Protein AF-A0AAW1QW16-F1 (afdb_monomer_lite)

Foldseek 3Di:
DDDDDDDDDDDDDDDDDDDDDPPDVPPPVVVVPDDPPDDDDDPPDDAKDADLCLPPDDDQQDADAFVRHINHDCVVVCRVVLRVVLVVLLVVLLVVLCVVVVHHDDPVSSGNSRNVSSVVSRVSRVVVNVVCNVVVVVVVVVVVVVVVVVVD

pLDDT: mean 72.6, std 22.56, range [22.23, 97.19]

Secondary structure (DSSP, 8-state):
------------------------TTTHHHHHTPPPSSPPPP------EE--GGGS---TT----GGGTEEPPGGG--HHHHHHHHHHHHHHHHHHHHHTTTS---TTTTTTHHHHHHHHHHHHHHHHHHHHHHHHHHHHHHHHHHHHHHT-

InterPro domains:
  IPR036188 FAD/NAD(P)-binding domain superfamily [SSF51905] (57-131)

Radius of gyration: 22.71 Å; chains: 1; bounding box: 50×50×66 Å

Structure (mmCIF, N/CA/C/O backbone):
data_AF-A0AAW1QW16-F1
#
_entry.id   AF-A0AAW1QW16-F1
#
loop_
_atom_site.group_PDB
_atom_site.id
_atom_site.type_symbol
_atom_site.label_atom_id
_atom_site.label_alt_id
_atom_site.label_comp_id
_atom_site.label_asym_id
_atom_site.label_entity_id
_atom_site.label_seq_id
_atom_site.pdbx_PDB_ins_code
_atom_site.Cartn_x
_atom_site.Cartn_y
_atom_site.Cartn_z
_atom_site.occupancy
_atom_site.B_iso_or_equiv
_atom_site.auth_seq_id
_atom_site.auth_comp_id
_atom_site.auth_asym_id
_atom_site.auth_atom_id
_atom_site.pdbx_PDB_model_num
ATOM 1 N N . MET A 1 1 ? -2.302 -28.872 -2.409 1.00 30.64 1 MET A N 1
ATOM 2 C CA . MET A 1 1 ? -1.511 -30.125 -2.399 1.00 30.64 1 MET A CA 1
ATOM 3 C C . MET A 1 1 ? -0.252 -29.883 -3.214 1.00 30.64 1 MET A C 1
ATOM 5 O O . MET A 1 1 ? -0.359 -29.338 -4.302 1.00 30.64 1 MET A O 1
ATOM 9 N N . GLY A 1 2 ? 0.916 -30.134 -2.616 1.00 27.48 2 GLY A N 1
ATOM 10 C CA . GLY A 1 2 ? 2.212 -29.600 -3.045 1.00 27.48 2 GLY A CA 1
ATOM 11 C C . GLY A 1 2 ? 2.742 -30.141 -4.373 1.00 27.48 2 GLY A C 1
ATOM 12 O O . GLY A 1 2 ? 2.518 -31.294 -4.732 1.00 27.48 2 GLY A O 1
ATOM 13 N N . ILE A 1 3 ? 3.484 -29.292 -5.082 1.00 26.16 3 ILE A N 1
ATOM 14 C CA . ILE A 1 3 ? 4.233 -29.673 -6.279 1.00 26.16 3 ILE A CA 1
ATOM 15 C C . ILE A 1 3 ? 5.575 -30.239 -5.806 1.00 26.16 3 ILE A C 1
ATOM 17 O O . ILE A 1 3 ? 6.445 -29.514 -5.330 1.00 26.16 3 ILE A O 1
ATOM 21 N N . SER A 1 4 ? 5.704 -31.560 -5.891 1.00 22.23 4 SER A N 1
ATOM 22 C CA . SER A 1 4 ? 6.911 -32.309 -5.551 1.00 22.23 4 SER A CA 1
ATOM 23 C C . SER A 1 4 ? 7.894 -32.261 -6.723 1.00 22.23 4 SER A C 1
ATOM 25 O O . SER A 1 4 ? 7.595 -32.773 -7.801 1.00 22.23 4 SER A O 1
ATOM 27 N N . ILE A 1 5 ? 9.068 -31.654 -6.534 1.00 30.56 5 ILE A N 1
ATOM 28 C CA . ILE A 1 5 ? 10.100 -31.554 -7.576 1.00 30.56 5 ILE A CA 1
ATOM 29 C C . ILE A 1 5 ? 11.110 -32.693 -7.373 1.00 30.56 5 ILE A C 1
ATOM 31 O O . ILE A 1 5 ? 11.990 -32.634 -6.519 1.00 30.56 5 ILE A O 1
ATOM 35 N N . MET A 1 6 ? 10.954 -33.760 -8.159 1.00 26.22 6 MET A N 1
ATOM 36 C CA . MET A 1 6 ? 11.872 -34.902 -8.236 1.00 26.22 6 MET A CA 1
ATOM 37 C C . MET A 1 6 ? 13.129 -34.520 -9.039 1.00 26.22 6 MET A C 1
ATOM 39 O O . MET A 1 6 ? 13.084 -34.394 -10.263 1.00 26.22 6 MET A O 1
ATOM 43 N N .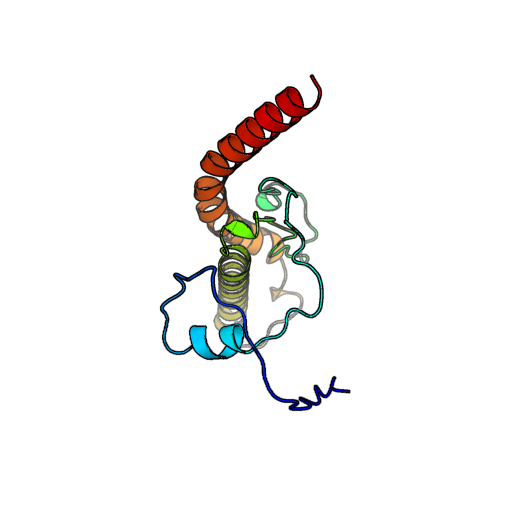 ALA A 1 7 ? 14.268 -34.359 -8.362 1.00 30.72 7 ALA A N 1
ATOM 44 C CA . ALA A 1 7 ? 15.565 -34.131 -8.998 1.00 30.72 7 ALA A CA 1
ATOM 45 C C . ALA A 1 7 ? 16.210 -35.468 -9.409 1.00 30.72 7 ALA A C 1
ATOM 47 O O . ALA A 1 7 ? 16.778 -36.189 -8.588 1.00 30.72 7 ALA A O 1
ATOM 48 N N . ARG A 1 8 ? 16.141 -35.810 -10.700 1.00 28.59 8 ARG A N 1
ATOM 49 C CA . ARG A 1 8 ? 16.810 -36.991 -11.269 1.00 28.59 8 ARG A CA 1
ATOM 50 C C . ARG A 1 8 ? 18.225 -36.613 -11.726 1.00 28.59 8 ARG A C 1
ATOM 52 O O . ARG A 1 8 ? 18.389 -35.869 -12.690 1.00 28.59 8 ARG A O 1
ATOM 59 N N . ARG A 1 9 ? 19.257 -37.129 -11.047 1.00 30.42 9 ARG A N 1
ATOM 60 C CA . ARG A 1 9 ? 20.670 -37.015 -11.463 1.00 30.42 9 ARG A CA 1
ATOM 61 C C . ARG A 1 9 ? 20.908 -37.849 -12.726 1.00 30.42 9 ARG A C 1
ATOM 63 O O . ARG A 1 9 ? 20.692 -39.058 -12.703 1.00 30.42 9 ARG A O 1
ATOM 70 N N . LYS A 1 10 ? 21.442 -37.245 -13.791 1.00 30.08 10 LYS A N 1
ATOM 71 C CA . LYS A 1 10 ? 22.243 -37.985 -14.776 1.00 30.08 10 LYS A CA 1
ATOM 72 C C . LYS A 1 10 ? 23.427 -37.138 -15.245 1.00 30.08 10 LYS A C 1
ATOM 74 O O . LYS A 1 10 ? 23.315 -35.933 -15.433 1.00 30.08 10 LYS A O 1
ATOM 79 N N . SER A 1 11 ? 24.559 -37.818 -15.306 1.00 30.30 11 SER A N 1
ATOM 80 C CA . SER A 1 11 ? 25.951 -37.383 -15.368 1.00 30.30 11 SER A CA 1
ATOM 81 C C . SER A 1 11 ? 26.427 -36.856 -16.730 1.00 30.30 11 SER A C 1
ATOM 83 O O . SER A 1 11 ? 26.043 -37.409 -17.753 1.00 30.30 11 SER A O 1
ATOM 85 N N . ALA A 1 12 ? 27.338 -35.872 -16.651 1.00 32.75 12 ALA A N 1
ATOM 86 C CA . ALA A 1 12 ? 28.487 -35.544 -17.518 1.00 32.75 12 ALA A CA 1
ATOM 87 C C . ALA A 1 12 ? 28.289 -35.353 -19.041 1.00 32.75 12 ALA A C 1
ATOM 89 O O . ALA A 1 12 ? 27.990 -36.306 -19.744 1.00 32.75 12 ALA A O 1
ATOM 90 N N . SER A 1 13 ? 28.613 -34.155 -19.563 1.00 29.17 13 SER A N 1
ATOM 91 C CA . SER A 1 13 ? 29.931 -33.849 -20.173 1.00 29.17 13 SER A CA 1
ATOM 92 C C . SER A 1 13 ? 29.953 -32.490 -20.911 1.00 29.17 13 SER A C 1
ATOM 94 O O . SER A 1 13 ? 29.098 -32.248 -21.754 1.00 29.17 13 SER A O 1
ATOM 96 N N . LEU A 1 14 ? 31.001 -31.699 -20.627 1.00 31.67 14 LEU A N 1
ATOM 97 C CA . LEU A 1 14 ? 31.737 -30.760 -21.501 1.00 31.67 14 LEU A CA 1
ATOM 98 C C . LEU A 1 14 ? 31.045 -29.508 -22.105 1.00 31.67 14 LEU A C 1
ATOM 100 O O . LEU A 1 14 ? 30.201 -29.615 -22.986 1.00 31.67 14 LEU A O 1
ATOM 104 N N . GLY A 1 15 ? 31.535 -28.317 -21.711 1.00 28.17 15 GLY A N 1
ATOM 105 C CA . GLY A 1 15 ? 31.356 -27.048 -22.443 1.00 28.17 15 GLY A CA 1
ATOM 106 C C . GLY A 1 15 ? 31.232 -25.782 -21.573 1.00 28.17 15 GLY A C 1
ATOM 107 O O . GLY A 1 15 ? 30.130 -25.280 -21.390 1.00 28.17 15 GLY A O 1
ATOM 108 N N . MET A 1 16 ? 32.354 -25.280 -21.043 1.00 33.03 16 MET A N 1
ATOM 109 C CA . MET A 1 16 ? 32.571 -23.892 -20.563 1.00 33.03 16 MET A CA 1
ATOM 110 C C . MET A 1 16 ? 32.514 -22.918 -21.775 1.00 33.03 16 MET A C 1
ATOM 112 O O . MET A 1 16 ? 32.865 -23.347 -22.868 1.00 33.03 16 MET A O 1
ATOM 116 N N . ASP A 1 17 ? 32.084 -21.649 -21.755 1.00 30.41 17 ASP A N 1
ATOM 117 C CA . ASP A 1 17 ? 32.059 -20.612 -20.717 1.00 30.41 17 ASP A CA 1
ATOM 118 C C . ASP A 1 17 ? 31.067 -19.474 -21.055 1.00 30.41 17 ASP A C 1
ATOM 120 O O . ASP A 1 17 ? 30.983 -19.025 -22.197 1.00 30.41 17 ASP A O 1
ATOM 124 N N . LEU A 1 18 ? 30.415 -18.919 -20.027 1.00 34.59 18 LEU A N 1
ATOM 125 C CA . LEU A 1 18 ? 30.085 -17.486 -19.930 1.00 34.59 18 LEU A CA 1
ATOM 126 C C . LEU A 1 18 ? 30.030 -17.129 -18.436 1.00 34.59 18 LEU A C 1
ATOM 128 O O . LEU A 1 18 ? 29.027 -17.291 -17.740 1.00 34.59 18 LEU A O 1
ATOM 132 N N . HIS A 1 19 ? 31.204 -16.769 -17.924 1.00 33.75 19 HIS A N 1
ATOM 133 C CA . HIS A 1 19 ? 31.530 -16.665 -16.510 1.00 33.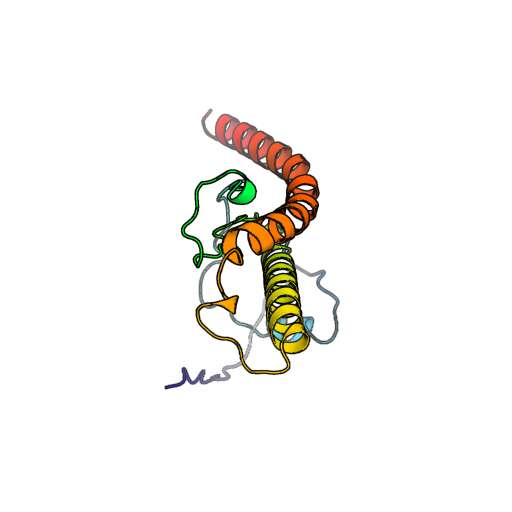75 19 HIS A CA 1
ATOM 134 C C . HIS A 1 19 ? 31.164 -15.282 -15.924 1.00 33.75 19 HIS A C 1
ATOM 136 O O . HIS A 1 19 ? 31.867 -14.304 -16.123 1.00 33.75 19 HIS A O 1
ATOM 142 N N . GLN A 1 20 ? 30.075 -15.274 -15.147 1.00 38.19 20 GLN A N 1
ATOM 143 C CA . GLN A 1 20 ? 29.969 -14.775 -13.761 1.00 38.19 20 GLN A CA 1
ATOM 144 C C . GLN A 1 20 ? 30.171 -13.286 -13.406 1.00 38.19 20 GLN A C 1
ATOM 146 O O . GLN A 1 20 ? 31.271 -12.757 -13.482 1.00 38.19 20 GLN A O 1
ATOM 151 N N . SER A 1 21 ? 29.169 -12.731 -12.705 1.00 32.41 21 SER A N 1
ATOM 152 C CA . SER A 1 21 ? 29.370 -12.207 -11.339 1.00 32.41 21 SER A CA 1
ATOM 153 C C . SER A 1 21 ? 28.034 -12.105 -10.576 1.00 32.41 21 SER A C 1
ATOM 155 O O . SER A 1 21 ? 27.299 -11.134 -10.706 1.00 32.41 21 SER A O 1
ATOM 157 N N . VAL A 1 22 ? 27.697 -13.130 -9.784 1.00 40.88 22 VAL A N 1
ATOM 158 C CA . VAL A 1 22 ? 26.712 -13.043 -8.682 1.00 40.88 22 VAL A CA 1
ATOM 159 C C . VAL A 1 22 ? 27.356 -13.746 -7.492 1.00 40.88 22 VAL A C 1
ATOM 161 O O . VAL A 1 22 ? 27.108 -14.917 -7.198 1.00 40.88 22 VAL A O 1
ATOM 164 N N . THR A 1 23 ? 28.309 -13.053 -6.880 1.00 41.03 23 THR A N 1
ATOM 165 C CA . THR A 1 23 ? 29.135 -13.579 -5.792 1.00 41.03 23 THR A CA 1
ATOM 166 C C . THR A 1 23 ? 28.477 -13.236 -4.459 1.00 41.03 23 THR A C 1
ATOM 168 O O . THR A 1 23 ? 28.828 -12.263 -3.806 1.00 41.03 23 THR A O 1
ATOM 171 N N . GLY A 1 24 ? 27.485 -14.040 -4.075 1.00 36.19 24 GLY A N 1
ATOM 172 C CA . GLY A 1 24 ? 26.904 -14.063 -2.732 1.00 36.19 24 GLY A CA 1
ATOM 173 C C . GLY A 1 24 ? 26.741 -15.513 -2.278 1.00 36.19 24 GLY A C 1
ATOM 174 O O . GLY A 1 24 ? 25.939 -16.260 -2.841 1.00 36.19 24 GLY A O 1
ATOM 175 N N . THR A 1 25 ? 27.536 -15.931 -1.294 1.00 45.34 25 THR A N 1
ATOM 176 C CA . THR A 1 25 ? 27.892 -17.335 -1.000 1.00 45.34 25 THR A CA 1
ATOM 177 C C . THR A 1 25 ? 26.726 -18.251 -0.588 1.00 45.34 25 THR A C 1
ATOM 179 O O . THR A 1 25 ? 26.867 -19.466 -0.666 1.00 45.34 25 THR A O 1
ATOM 182 N N . LEU A 1 26 ? 25.549 -17.721 -0.237 1.00 46.25 26 LEU A N 1
ATOM 183 C CA . LEU A 1 26 ? 24.351 -18.534 0.049 1.00 46.25 26 LEU A CA 1
ATOM 184 C C . LEU A 1 26 ? 23.341 -18.599 -1.114 1.00 46.25 26 LEU A C 1
ATOM 186 O O . LEU A 1 26 ? 22.597 -19.570 -1.214 1.00 46.25 26 LEU A O 1
ATOM 190 N N . GLY A 1 27 ? 23.342 -17.621 -2.028 1.00 45.19 27 GLY A N 1
ATOM 191 C CA . GLY A 1 27 ? 22.444 -17.587 -3.195 1.00 45.19 27 GLY A CA 1
ATOM 192 C C . GLY A 1 27 ? 23.064 -18.142 -4.485 1.00 45.19 27 GLY A C 1
ATOM 193 O O . GLY A 1 27 ? 22.360 -18.657 -5.349 1.00 45.19 27 GLY A O 1
ATOM 194 N N . GLY A 1 28 ? 24.393 -18.088 -4.621 1.00 42.44 28 GLY A N 1
ATOM 195 C CA . GLY A 1 28 ? 25.081 -18.509 -5.848 1.00 42.44 28 GLY A CA 1
ATOM 196 C C . GLY A 1 28 ? 25.083 -20.024 -6.094 1.00 42.44 28 GLY A C 1
ATOM 197 O O . GLY A 1 28 ? 25.137 -20.463 -7.241 1.00 42.44 28 GLY A O 1
ATOM 198 N N . LEU A 1 29 ? 25.003 -20.842 -5.040 1.00 45.22 29 LEU A N 1
ATOM 199 C CA . LEU A 1 29 ? 25.061 -22.308 -5.141 1.00 45.22 29 LEU A CA 1
ATOM 200 C C . LEU A 1 29 ? 23.743 -22.942 -5.602 1.00 45.22 29 LEU A C 1
ATOM 202 O O . LEU A 1 29 ? 23.762 -23.976 -6.271 1.00 45.22 29 LEU A O 1
ATOM 206 N N . THR A 1 30 ? 22.606 -22.326 -5.282 1.00 55.47 30 THR A N 1
ATOM 207 C CA . THR A 1 30 ? 21.281 -22.841 -5.652 1.00 55.47 30 THR A CA 1
ATOM 208 C C . THR A 1 30 ? 20.949 -22.546 -7.110 1.00 55.47 30 THR A C 1
ATOM 210 O O . THR A 1 30 ? 20.443 -23.426 -7.801 1.00 55.47 30 THR A O 1
ATOM 213 N N . VAL A 1 31 ? 21.315 -21.364 -7.618 1.00 63.75 31 VAL A N 1
ATOM 214 C CA . VAL A 1 31 ? 21.099 -21.007 -9.031 1.00 63.75 31 VAL A CA 1
ATOM 215 C C . VAL A 1 31 ? 22.102 -21.698 -9.960 1.00 63.75 31 VAL A C 1
ATOM 217 O O . VAL A 1 31 ? 21.716 -22.125 -11.043 1.00 63.75 31 VAL A O 1
ATOM 220 N N . ARG A 1 32 ? 23.366 -21.898 -9.549 1.00 63.22 32 ARG A N 1
ATOM 221 C CA . ARG A 1 32 ? 24.382 -22.563 -10.398 1.00 63.22 32 ARG A CA 1
ATOM 222 C C . ARG A 1 32 ? 23.998 -23.978 -10.833 1.00 63.22 32 ARG A C 1
ATOM 224 O O . ARG A 1 32 ? 24.366 -24.391 -11.926 1.00 63.22 32 ARG A O 1
ATOM 231 N N . ASN A 1 33 ? 23.264 -24.704 -9.992 1.00 71.25 33 ASN A N 1
ATOM 232 C CA . ASN A 1 33 ? 22.774 -26.049 -10.301 1.00 71.25 33 ASN A CA 1
ATOM 233 C C . ASN A 1 33 ? 21.304 -26.063 -10.750 1.00 71.25 33 ASN A C 1
ATOM 235 O O . ASN A 1 33 ? 20.759 -27.135 -11.023 1.00 71.25 33 ASN A O 1
ATOM 239 N N . ALA A 1 34 ? 20.649 -24.901 -10.823 1.00 77.62 34 ALA A N 1
ATOM 240 C CA . ALA A 1 34 ? 19.289 -24.805 -11.320 1.00 77.62 34 ALA A CA 1
ATOM 241 C C . ALA A 1 34 ? 19.305 -24.965 -12.841 1.00 77.62 34 ALA A C 1
ATOM 243 O O . ALA A 1 34 ? 19.919 -24.187 -13.571 1.00 77.62 34 ALA A O 1
ATOM 244 N N . ARG A 1 35 ? 18.613 -25.993 -13.336 1.00 68.50 35 ARG A N 1
ATOM 245 C CA . ARG A 1 35 ? 18.382 -26.135 -14.771 1.00 68.50 35 ARG A CA 1
ATOM 246 C C . ARG A 1 35 ? 17.216 -25.215 -15.146 1.00 68.50 35 ARG A C 1
ATOM 248 O O . ARG A 1 35 ? 16.140 -25.387 -14.568 1.00 68.50 35 ARG A O 1
ATOM 255 N N . PRO A 1 36 ? 17.390 -24.254 -16.070 1.00 74.12 36 PRO A N 1
ATOM 256 C CA . PRO A 1 36 ? 16.290 -23.400 -16.490 1.00 74.12 36 PRO A CA 1
ATOM 257 C C . PRO A 1 36 ? 15.178 -24.270 -17.086 1.00 74.12 36 PRO A C 1
ATOM 259 O O . PRO A 1 36 ? 15.428 -25.097 -17.964 1.00 74.12 36 PRO A O 1
ATOM 262 N N . LEU A 1 37 ? 13.956 -24.116 -16.570 1.00 82.31 37 LEU A N 1
ATOM 263 C CA . LEU A 1 37 ? 12.790 -24.893 -17.010 1.00 82.31 37 LEU A CA 1
ATOM 264 C C . LEU A 1 37 ? 12.328 -24.491 -18.417 1.00 82.31 37 LEU A C 1
ATOM 266 O O . LEU A 1 37 ? 11.686 -25.274 -19.113 1.00 82.31 37 LEU A O 1
ATOM 270 N N . CYS A 1 38 ? 12.672 -23.279 -18.845 1.00 74.81 38 CYS A N 1
ATOM 271 C CA . CYS A 1 38 ? 12.366 -22.737 -20.158 1.00 74.81 38 CYS A CA 1
ATOM 272 C C . CYS A 1 38 ? 13.463 -21.763 -20.608 1.00 74.81 38 CYS A C 1
ATOM 274 O O . CYS A 1 38 ? 14.355 -21.400 -19.837 1.00 74.81 38 CYS A O 1
ATOM 276 N N . LYS A 1 39 ? 13.403 -21.343 -21.877 1.00 73.31 39 LYS A N 1
ATOM 277 C CA . LYS A 1 39 ? 14.256 -20.261 -22.380 1.00 73.31 39 LYS A CA 1
ATOM 278 C C . LYS A 1 39 ? 14.007 -18.992 -21.550 1.00 73.31 39 LYS A C 1
ATOM 280 O O . LYS A 1 39 ? 12.839 -18.684 -21.306 1.00 73.31 39 LYS A O 1
ATOM 285 N N . PRO A 1 40 ? 15.059 -18.249 -21.158 1.00 70.94 40 PRO A N 1
ATOM 286 C CA . PRO A 1 40 ? 14.887 -16.957 -20.512 1.00 70.94 40 PRO A CA 1
ATOM 287 C C . PRO A 1 40 ? 14.019 -16.054 -21.389 1.00 70.94 40 PRO A C 1
ATOM 289 O O . PRO A 1 40 ? 14.325 -15.838 -22.562 1.00 70.94 40 PRO A O 1
ATOM 292 N N . LEU A 1 41 ? 12.923 -15.561 -20.823 1.00 71.25 41 LEU A N 1
ATOM 293 C CA . LEU A 1 41 ? 12.106 -14.525 -21.436 1.00 71.25 41 LEU A CA 1
ATOM 294 C C . LEU A 1 41 ? 12.644 -13.181 -20.966 1.00 71.25 41 LEU A C 1
ATOM 296 O O . LEU A 1 41 ? 12.721 -12.923 -19.765 1.00 71.25 41 LEU A O 1
ATOM 300 N N . LEU A 1 42 ? 13.036 -12.339 -21.919 1.00 62.97 42 LEU A N 1
ATOM 301 C CA . LEU A 1 42 ? 13.372 -10.957 -21.615 1.00 62.97 42 LEU A CA 1
ATOM 302 C C . LEU A 1 42 ? 12.083 -10.225 -21.257 1.00 62.97 42 LEU A C 1
ATOM 304 O O . LEU A 1 42 ? 11.126 -10.203 -22.034 1.00 62.97 42 LEU A O 1
ATOM 308 N N . TYR A 1 43 ? 12.066 -9.623 -20.075 1.00 61.44 43 TYR A N 1
ATOM 309 C CA . TYR A 1 43 ? 11.034 -8.668 -19.726 1.00 61.44 43 TYR A CA 1
ATOM 310 C C . TYR A 1 43 ? 11.336 -7.350 -20.455 1.00 61.44 43 TYR A C 1
ATOM 312 O O . TYR A 1 43 ? 12.276 -6.640 -20.114 1.00 61.44 43 TYR A O 1
ATOM 320 N N . CYS A 1 44 ? 10.547 -7.049 -21.486 1.00 58.19 44 CYS A N 1
ATOM 321 C CA . CYS A 1 44 ? 10.537 -5.762 -22.194 1.00 58.19 44 CYS A CA 1
ATOM 322 C C . CYS A 1 44 ? 9.177 -5.066 -22.018 1.00 58.19 44 CYS A C 1
ATOM 324 O O . CYS A 1 44 ? 8.607 -4.545 -22.976 1.00 58.19 44 CYS A O 1
ATOM 326 N N . GLY A 1 45 ? 8.611 -5.137 -20.811 1.00 57.75 45 GLY A N 1
ATOM 327 C CA . GLY A 1 45 ? 7.294 -4.588 -20.490 1.00 57.75 45 GLY A CA 1
ATOM 328 C C . GLY A 1 45 ? 7.367 -3.370 -19.568 1.00 57.75 45 GLY A C 1
ATOM 329 O O . GLY A 1 45 ? 8.232 -3.304 -18.711 1.00 57.75 45 GLY A O 1
ATOM 330 N N . GLY A 1 46 ? 6.441 -2.428 -19.758 1.00 62.78 46 GLY A N 1
ATOM 331 C CA . GLY A 1 46 ? 5.909 -1.487 -18.758 1.00 62.78 46 GLY A CA 1
ATOM 332 C C . GLY A 1 46 ? 6.871 -0.615 -17.941 1.00 62.78 46 GLY A C 1
ATOM 333 O O . GLY A 1 46 ? 7.525 -1.090 -17.018 1.00 62.78 46 GLY A O 1
ATOM 334 N N . SER A 1 47 ? 6.817 0.694 -18.204 1.00 68.88 47 SER A N 1
ATOM 335 C CA . SER A 1 47 ? 7.266 1.760 -17.301 1.00 68.88 47 SER A CA 1
ATOM 336 C C . SER A 1 47 ? 6.572 1.684 -15.937 1.00 68.88 47 SER A C 1
ATOM 338 O O . SER A 1 47 ? 5.437 1.208 -15.854 1.00 68.88 47 SER A O 1
ATOM 340 N N . ASN A 1 48 ? 7.195 2.240 -14.893 1.00 77.12 48 ASN A N 1
ATOM 341 C CA . ASN A 1 48 ? 6.526 2.430 -13.603 1.00 77.12 48 ASN A CA 1
ATOM 342 C C . ASN A 1 48 ? 5.165 3.131 -13.787 1.00 77.12 48 ASN A C 1
ATOM 344 O O . ASN A 1 48 ? 5.048 4.091 -14.554 1.00 77.12 48 ASN A O 1
ATOM 348 N N . LEU A 1 49 ? 4.144 2.677 -13.060 1.00 86.00 49 LEU A N 1
ATOM 349 C CA . LEU A 1 49 ? 2.816 3.285 -13.039 1.00 86.00 49 LEU A CA 1
ATOM 350 C C . LEU A 1 49 ? 2.383 3.533 -11.599 1.00 86.00 49 LEU A C 1
ATOM 352 O O . LEU A 1 49 ? 2.142 2.589 -10.853 1.00 86.00 49 LEU A O 1
ATOM 356 N N . ARG A 1 50 ? 2.200 4.805 -11.249 1.00 89.56 50 ARG A N 1
ATOM 357 C CA . ARG A 1 50 ? 1.665 5.245 -9.961 1.00 89.56 50 ARG A CA 1
ATOM 358 C C . ARG A 1 50 ? 0.225 5.719 -10.128 1.00 89.56 50 ARG A C 1
ATOM 360 O O . ARG A 1 50 ? -0.051 6.570 -10.971 1.00 89.56 50 ARG A O 1
ATOM 367 N N . ARG A 1 51 ? -0.698 5.168 -9.335 1.00 90.19 51 ARG A N 1
ATOM 368 C CA . ARG A 1 51 ? -2.110 5.580 -9.289 1.00 90.19 51 ARG A CA 1
ATOM 369 C C . ARG A 1 51 ? -2.374 6.345 -8.001 1.00 90.19 51 ARG A C 1
ATOM 371 O O . ARG A 1 51 ? -2.158 5.788 -6.933 1.00 90.19 51 ARG A O 1
ATOM 378 N N . LEU A 1 52 ? -2.848 7.584 -8.104 1.00 89.25 52 LEU A N 1
ATOM 379 C CA . LEU A 1 52 ? -3.031 8.501 -6.971 1.00 89.25 52 LEU A CA 1
ATOM 380 C C . LEU A 1 52 ? -4.377 8.273 -6.264 1.00 89.25 52 LEU A C 1
ATOM 382 O O . LEU A 1 52 ? -5.297 9.085 -6.360 1.00 89.25 52 LEU A O 1
ATOM 386 N N . TYR A 1 53 ? -4.51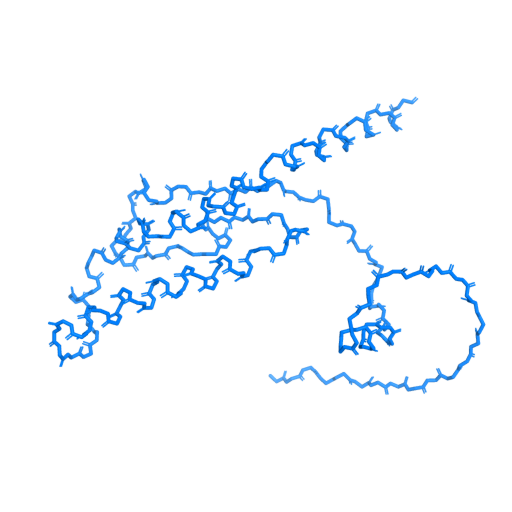6 7.130 -5.592 1.00 90.06 53 TYR A N 1
ATOM 387 C CA . TYR A 1 53 ? -5.738 6.780 -4.865 1.00 90.06 53 TYR A CA 1
ATOM 388 C C . TYR A 1 53 ? -6.000 7.656 -3.636 1.00 90.06 53 TYR A C 1
ATOM 390 O O . TYR A 1 53 ? -7.132 7.720 -3.173 1.00 90.06 53 TYR A O 1
ATOM 398 N N . GLU A 1 54 ? -4.991 8.366 -3.142 1.00 86.81 54 GLU A N 1
ATOM 399 C CA . GLU A 1 54 ? -5.135 9.396 -2.114 1.00 86.81 54 GLU A CA 1
ATOM 400 C C . GLU A 1 54 ? -5.989 10.596 -2.563 1.00 86.81 54 GLU A C 1
ATOM 402 O O . GLU A 1 54 ? -6.544 11.300 -1.724 1.00 86.81 54 GLU A O 1
ATOM 407 N N . ALA A 1 55 ? -6.124 10.817 -3.875 1.00 85.62 55 ALA A N 1
ATOM 408 C CA . ALA A 1 55 ? -6.974 11.854 -4.460 1.00 85.62 55 ALA A CA 1
ATOM 409 C C . ALA A 1 55 ? -8.296 11.295 -5.023 1.00 85.62 55 ALA A C 1
ATOM 411 O O . ALA A 1 55 ? -9.086 12.043 -5.599 1.00 85.62 55 ALA A O 1
ATOM 412 N N . ALA A 1 56 ? -8.525 9.984 -4.901 1.00 87.50 56 ALA A N 1
ATOM 413 C CA . ALA A 1 56 ? -9.708 9.311 -5.422 1.00 87.50 56 ALA A CA 1
ATOM 414 C C . ALA A 1 56 ? -10.788 9.161 -4.341 1.00 87.50 56 ALA A C 1
ATOM 416 O O . ALA A 1 56 ? -10.484 8.910 -3.176 1.00 87.50 56 ALA A O 1
ATOM 417 N N . ASP A 1 57 ? -12.057 9.245 -4.746 1.00 87.69 57 ASP A N 1
ATOM 418 C CA . ASP A 1 57 ? -13.191 8.932 -3.873 1.00 87.69 57 ASP A CA 1
ATOM 419 C C . ASP A 1 57 ? -13.341 7.408 -3.749 1.00 87.69 57 ASP A C 1
ATOM 421 O O . ASP A 1 57 ? -13.935 6.733 -4.596 1.00 87.69 57 ASP A O 1
ATOM 425 N N . LEU A 1 58 ? -12.692 6.847 -2.731 1.00 89.56 58 LEU A N 1
ATOM 426 C CA . LEU A 1 58 ? -12.706 5.421 -2.430 1.00 89.56 58 LEU A CA 1
ATOM 427 C C . LEU A 1 58 ? -13.800 5.085 -1.410 1.00 89.56 58 LEU A C 1
ATOM 429 O O . LEU A 1 58 ? -14.017 5.835 -0.457 1.00 89.56 58 LEU A O 1
ATOM 433 N N . PRO A 1 59 ? -14.431 3.901 -1.519 1.00 91.94 59 PRO A N 1
ATOM 434 C CA . PRO A 1 59 ? -15.267 3.381 -0.451 1.00 91.94 59 PRO A CA 1
ATOM 435 C C . PRO A 1 59 ? -14.502 3.332 0.876 1.00 91.94 59 PRO A C 1
ATOM 437 O O . PRO A 1 59 ? -13.375 2.845 0.943 1.00 91.94 59 PRO A O 1
ATOM 440 N N . ASP A 1 60 ? -15.170 3.737 1.954 1.00 89.38 60 ASP A N 1
ATOM 441 C CA . ASP A 1 60 ? -14.601 3.939 3.296 1.00 89.38 60 ASP A CA 1
ATOM 442 C C . ASP A 1 60 ? -13.781 2.753 3.855 1.00 89.38 60 ASP A C 1
ATOM 444 O O . ASP A 1 60 ? -12.868 2.919 4.665 1.00 89.38 60 ASP A O 1
ATOM 448 N N . ARG A 1 61 ? -14.089 1.533 3.402 1.00 89.00 61 ARG A N 1
ATOM 449 C CA . ARG A 1 61 ? -13.465 0.278 3.854 1.00 89.00 61 ARG A CA 1
ATOM 450 C C . ARG A 1 61 ? -12.655 -0.437 2.772 1.00 89.00 61 ARG A C 1
ATOM 452 O O . ARG A 1 61 ? -12.390 -1.629 2.906 1.00 89.00 61 ARG A O 1
ATOM 459 N N . LEU A 1 62 ? -12.293 0.263 1.699 1.00 91.81 62 LEU A N 1
ATOM 460 C CA . LEU A 1 62 ? -11.468 -0.267 0.619 1.00 91.81 62 LEU A CA 1
ATOM 461 C C . LEU A 1 62 ? -10.089 0.396 0.635 1.00 91.81 62 LEU A C 1
ATOM 463 O O . LEU A 1 62 ? -9.965 1.577 0.329 1.00 91.81 62 LEU A O 1
ATOM 467 N N . CYS A 1 63 ? -9.051 -0.374 0.950 1.00 93.19 63 CYS A N 1
ATOM 468 C CA . CYS A 1 63 ? -7.657 0.071 0.903 1.00 93.19 63 CYS A CA 1
ATOM 469 C C . CYS A 1 63 ? -6.951 -0.541 -0.315 1.00 93.19 63 CYS A C 1
ATOM 471 O O . CYS A 1 63 ? -7.145 -1.724 -0.596 1.00 93.19 63 CYS A O 1
ATOM 473 N N . VAL A 1 64 ? -6.119 0.234 -1.019 1.00 94.44 64 VAL A N 1
ATOM 474 C CA . VAL A 1 64 ? -5.366 -0.240 -2.196 1.00 94.44 64 VAL A CA 1
ATOM 475 C C . VAL A 1 64 ? -3.872 -0.316 -1.880 1.00 94.44 64 VAL A C 1
ATOM 477 O O . VAL A 1 64 ? -3.296 0.647 -1.395 1.00 94.44 64 VAL A O 1
ATOM 480 N N . SER A 1 65 ? -3.228 -1.446 -2.169 1.00 93.44 65 SER A N 1
ATOM 481 C CA . SER A 1 65 ? -1.808 -1.681 -1.863 1.00 93.44 65 SER A CA 1
ATOM 482 C C . SER A 1 65 ? -1.102 -2.441 -2.991 1.00 93.44 65 SER A C 1
ATOM 484 O O . SER A 1 65 ? -1.752 -3.040 -3.857 1.00 93.44 65 SER A O 1
ATOM 486 N N . GLY A 1 66 ? 0.228 -2.412 -2.975 1.00 89.88 66 GLY A N 1
ATOM 487 C CA . GLY A 1 66 ? 1.127 -3.097 -3.888 1.00 89.88 66 GLY A CA 1
ATOM 488 C C . GLY A 1 66 ? 0.975 -2.585 -5.313 1.00 89.88 66 GLY A C 1
ATOM 489 O O . GLY A 1 66 ? 0.698 -1.408 -5.547 1.00 89.88 66 GLY A O 1
ATOM 490 N N . ASP A 1 67 ? 1.060 -3.501 -6.277 1.00 89.38 67 ASP A N 1
ATOM 491 C CA . ASP A 1 67 ? 1.014 -3.183 -7.712 1.00 89.38 67 ASP A CA 1
ATOM 492 C C . ASP A 1 67 ? -0.287 -2.492 -8.161 1.00 89.38 67 ASP A C 1
ATOM 494 O O . ASP A 1 67 ? -0.349 -1.855 -9.220 1.00 89.38 67 ASP A O 1
ATOM 498 N N . SER A 1 68 ? -1.346 -2.584 -7.349 1.00 89.62 68 SER A N 1
ATOM 499 C CA . SER A 1 68 ? -2.576 -1.832 -7.594 1.00 89.62 68 SER A CA 1
ATOM 500 C C . SER A 1 68 ? -2.362 -0.332 -7.374 1.00 89.62 68 SER A C 1
ATOM 502 O O . SER A 1 68 ? -2.819 0.454 -8.205 1.00 89.62 68 SER A O 1
ATOM 504 N N . LEU A 1 69 ? -1.640 0.061 -6.316 1.00 90.31 69 LEU A N 1
ATOM 505 C CA . LEU A 1 69 ? -1.296 1.449 -5.984 1.00 90.31 69 LEU A CA 1
ATOM 506 C C . LEU A 1 69 ? -0.130 1.957 -6.844 1.00 90.31 69 LEU A C 1
ATOM 508 O O . LEU A 1 69 ? -0.233 3.013 -7.475 1.00 90.31 69 LEU A O 1
ATOM 512 N N . CYS A 1 70 ? 0.955 1.186 -6.910 1.00 88.62 70 CYS A N 1
ATOM 513 C CA . CYS A 1 70 ? 2.137 1.505 -7.698 1.00 88.62 70 CYS A CA 1
ATOM 514 C C . CYS A 1 70 ? 2.753 0.232 -8.283 1.00 88.62 70 CYS A C 1
ATOM 516 O O . CYS A 1 70 ? 3.241 -0.621 -7.550 1.00 88.62 70 CYS A O 1
ATOM 518 N N . SER A 1 71 ? 2.742 0.113 -9.609 1.00 87.62 71 SER A N 1
ATOM 519 C CA . SER A 1 71 ? 3.393 -0.982 -10.326 1.00 87.62 71 SER A CA 1
ATOM 520 C C . SER A 1 71 ? 4.793 -0.540 -10.728 1.00 87.62 71 SER A C 1
ATOM 522 O O . SER A 1 71 ? 4.946 0.409 -11.499 1.00 87.62 71 SER A O 1
ATOM 524 N N . PHE A 1 72 ? 5.807 -1.243 -10.236 1.00 83.50 72 PHE A N 1
ATOM 525 C CA . PHE A 1 72 ? 7.208 -0.943 -10.532 1.00 83.50 72 PHE A CA 1
ATOM 526 C C . PHE A 1 72 ? 7.750 -1.803 -11.668 1.00 83.50 72 PHE A C 1
ATOM 528 O O . PHE A 1 72 ? 7.290 -2.926 -11.887 1.00 83.50 72 PHE A O 1
ATOM 535 N N . ASN A 1 73 ? 8.787 -1.310 -12.346 1.00 79.31 73 ASN A N 1
ATOM 536 C CA . ASN A 1 73 ? 9.593 -2.152 -13.216 1.00 79.31 73 ASN A CA 1
ATOM 537 C C . ASN A 1 73 ? 10.317 -3.219 -12.355 1.00 79.31 73 ASN A C 1
ATOM 539 O O . ASN A 1 73 ? 11.119 -2.864 -11.480 1.00 79.31 73 ASN A O 1
ATOM 543 N N . PRO A 1 74 ? 10.067 -4.527 -12.579 1.00 76.50 74 PRO A N 1
ATOM 544 C CA . PRO A 1 74 ? 10.661 -5.601 -11.786 1.00 76.50 74 PRO A CA 1
ATOM 545 C C . PRO A 1 74 ? 12.192 -5.645 -11.872 1.00 76.50 74 PRO A C 1
ATOM 547 O O . PRO A 1 74 ? 12.816 -6.251 -11.002 1.00 76.50 74 PRO A O 1
ATOM 550 N N . ALA A 1 75 ? 12.806 -4.978 -12.858 1.00 75.81 75 ALA A N 1
ATOM 551 C CA . ALA A 1 75 ? 14.258 -4.856 -12.980 1.00 75.81 75 ALA A CA 1
ATOM 552 C C . ALA A 1 75 ? 14.924 -4.264 -11.724 1.00 75.81 75 ALA A C 1
ATOM 554 O O . ALA A 1 75 ? 16.049 -4.638 -11.399 1.00 75.81 75 ALA A O 1
ATOM 555 N N . TYR A 1 76 ? 14.222 -3.392 -10.993 1.00 75.69 76 TYR A N 1
ATOM 556 C CA . TYR A 1 76 ? 14.763 -2.709 -9.814 1.00 75.69 76 TYR A CA 1
ATOM 557 C C . TYR A 1 76 ? 14.497 -3.433 -8.491 1.00 75.69 76 TYR A C 1
ATOM 559 O O . TYR A 1 76 ? 15.038 -3.039 -7.461 1.00 75.69 76 TYR A O 1
ATOM 567 N N . GLY A 1 77 ? 13.665 -4.479 -8.480 1.00 77.75 77 GLY A N 1
ATOM 568 C CA . GLY A 1 77 ? 13.437 -5.322 -7.298 1.00 77.75 77 GLY A CA 1
ATOM 569 C C . GLY A 1 77 ? 12.761 -4.645 -6.094 1.00 77.75 77 GLY A C 1
ATOM 570 O O . GLY A 1 77 ? 12.699 -5.242 -5.024 1.00 77.75 77 GLY A O 1
ATOM 571 N N . GLN A 1 78 ? 12.241 -3.422 -6.236 1.00 83.88 78 GLN A N 1
ATOM 572 C CA . GLN A 1 78 ? 11.703 -2.642 -5.110 1.00 83.88 78 GLN A CA 1
ATOM 573 C C . GLN A 1 78 ? 10.240 -2.957 -4.771 1.00 83.88 78 GLN A C 1
ATOM 575 O O . GLN A 1 78 ? 9.824 -2.727 -3.638 1.00 83.88 78 GLN A O 1
ATOM 580 N N . GLY A 1 79 ? 9.462 -3.510 -5.709 1.00 86.62 79 GLY A N 1
ATOM 581 C CA . GLY A 1 79 ? 8.009 -3.664 -5.544 1.00 86.62 79 GLY A CA 1
ATOM 582 C C . GLY A 1 79 ? 7.597 -4.467 -4.306 1.00 86.62 79 GLY A C 1
ATOM 583 O O . GLY A 1 79 ? 6.696 -4.058 -3.580 1.00 86.62 79 GLY A O 1
ATOM 584 N N . MET A 1 80 ? 8.313 -5.553 -3.991 1.00 89.31 80 MET A N 1
ATOM 585 C CA . MET A 1 80 ? 8.033 -6.348 -2.786 1.00 89.31 80 MET A CA 1
ATOM 586 C C . MET A 1 80 ? 8.323 -5.578 -1.494 1.00 89.31 80 MET A C 1
ATOM 588 O O . MET A 1 80 ? 7.579 -5.701 -0.524 1.00 89.31 80 MET A O 1
ATOM 592 N N . THR A 1 81 ? 9.394 -4.782 -1.476 1.00 91.25 81 THR A N 1
ATOM 593 C CA . THR A 1 81 ? 9.768 -3.974 -0.310 1.00 91.25 81 THR A CA 1
ATOM 594 C C . THR A 1 81 ? 8.749 -2.867 -0.073 1.00 91.25 81 THR A C 1
ATOM 596 O O . THR A 1 81 ? 8.301 -2.689 1.056 1.00 91.25 81 THR A O 1
ATOM 599 N N . VAL A 1 82 ? 8.335 -2.164 -1.130 1.00 92.19 82 VAL A N 1
ATOM 600 C CA . VAL A 1 82 ? 7.311 -1.110 -1.047 1.00 92.19 82 VAL A CA 1
ATOM 601 C C . VAL A 1 82 ? 5.986 -1.693 -0.553 1.00 92.19 82 VAL A C 1
ATOM 603 O O . VAL A 1 82 ? 5.429 -1.189 0.418 1.00 92.19 82 VAL A O 1
ATOM 606 N N . ALA A 1 83 ? 5.542 -2.820 -1.119 1.00 92.69 83 ALA A N 1
ATOM 607 C CA . ALA A 1 83 ? 4.331 -3.503 -0.665 1.00 92.69 83 ALA A CA 1
ATOM 608 C C . ALA A 1 83 ? 4.412 -3.932 0.814 1.00 92.69 83 ALA A C 1
ATOM 610 O O . ALA A 1 83 ? 3.436 -3.815 1.553 1.00 92.69 83 ALA A O 1
ATOM 611 N N . ALA A 1 84 ? 5.575 -4.397 1.282 1.00 94.75 84 ALA A N 1
ATOM 612 C CA . ALA A 1 84 ? 5.767 -4.749 2.688 1.00 94.75 84 ALA A CA 1
ATOM 613 C C . ALA A 1 84 ? 5.665 -3.526 3.619 1.00 94.75 84 ALA A C 1
ATOM 615 O O . ALA A 1 84 ? 5.048 -3.616 4.682 1.00 94.75 84 ALA A O 1
ATOM 616 N N . LEU A 1 85 ? 6.233 -2.385 3.217 1.00 95.62 85 LEU A N 1
ATOM 617 C CA . LEU A 1 85 ? 6.152 -1.130 3.970 1.00 95.62 85 LEU A CA 1
ATOM 618 C C . LEU A 1 85 ? 4.718 -0.589 4.027 1.00 95.62 85 LEU A C 1
ATOM 620 O O . LEU A 1 85 ? 4.266 -0.164 5.089 1.00 95.62 85 LEU A O 1
ATOM 624 N N . GLU A 1 86 ? 3.975 -0.661 2.924 1.00 95.56 86 GLU A N 1
ATOM 625 C CA . GLU A 1 86 ? 2.556 -0.291 2.888 1.00 95.56 86 GLU A CA 1
ATOM 626 C C . GLU A 1 86 ? 1.718 -1.141 3.855 1.00 95.56 86 GLU A C 1
ATOM 628 O O . GLU A 1 86 ? 0.949 -0.610 4.660 1.00 95.56 86 GLU A O 1
ATOM 633 N N . VAL A 1 87 ? 1.907 -2.465 3.843 1.00 95.88 87 VAL A N 1
ATOM 634 C CA . VAL A 1 87 ? 1.210 -3.375 4.767 1.00 95.88 87 VAL A CA 1
ATOM 635 C C . VAL A 1 87 ? 1.601 -3.097 6.220 1.00 95.88 87 VAL A C 1
ATOM 637 O O . VAL A 1 87 ? 0.744 -3.152 7.103 1.00 95.88 87 VAL A O 1
ATOM 640 N N . GLN A 1 88 ? 2.864 -2.755 6.487 1.00 97.19 88 GLN A N 1
ATOM 641 C CA . GLN A 1 88 ? 3.311 -2.365 7.824 1.00 97.19 88 GLN A CA 1
ATOM 642 C C . GLN A 1 88 ? 2.637 -1.066 8.296 1.00 97.19 88 GLN A C 1
ATOM 644 O O . GLN A 1 88 ? 2.201 -0.988 9.447 1.00 97.19 88 GLN A O 1
ATOM 649 N N . ALA A 1 89 ? 2.483 -0.073 7.415 1.00 96.31 89 ALA A N 1
ATOM 650 C CA . ALA A 1 89 ? 1.758 1.158 7.723 1.00 96.31 89 ALA A CA 1
ATOM 651 C C . ALA A 1 89 ? 0.276 0.882 8.030 1.00 96.31 89 ALA A C 1
ATOM 653 O O . ALA A 1 89 ? -0.252 1.369 9.035 1.00 96.31 89 ALA A O 1
ATOM 654 N N . LEU A 1 90 ? -0.381 0.033 7.229 1.00 95.81 90 LEU A N 1
ATOM 655 C CA . LEU A 1 90 ? -1.759 -0.399 7.481 1.00 95.81 90 LEU A CA 1
ATOM 656 C C . LEU A 1 90 ? -1.890 -1.134 8.820 1.00 95.81 90 LEU A C 1
ATOM 658 O O . LEU A 1 90 ? -2.818 -0.879 9.589 1.00 95.81 90 LEU A O 1
ATOM 662 N N . GLN A 1 91 ? -0.955 -2.035 9.121 1.00 95.94 91 GLN A N 1
ATOM 663 C CA . GLN A 1 91 ? -0.933 -2.763 10.383 1.00 95.94 91 GLN A CA 1
ATOM 664 C C . GLN A 1 91 ? -0.812 -1.806 11.574 1.00 95.94 91 GLN A C 1
ATOM 666 O O . GLN A 1 91 ? -1.590 -1.925 12.523 1.00 95.94 91 GLN A O 1
ATOM 671 N N . GLY A 1 92 ? 0.114 -0.845 11.516 1.00 96.19 92 GLY A N 1
ATOM 672 C CA . GLY A 1 92 ? 0.302 0.156 12.566 1.00 96.19 92 GLY A CA 1
ATOM 673 C C . GLY A 1 92 ? -0.953 0.999 12.802 1.00 96.19 92 GLY A C 1
ATOM 674 O O . GLY A 1 92 ? -1.372 1.180 13.947 1.00 96.19 92 GLY A O 1
ATOM 675 N N . LEU A 1 93 ? -1.613 1.435 11.724 1.00 95.38 93 LEU A N 1
ATOM 676 C CA . LEU A 1 93 ? -2.869 2.186 11.789 1.00 95.38 93 LEU A CA 1
ATOM 677 C C . LEU A 1 93 ? -3.972 1.399 12.517 1.00 95.38 93 LEU A C 1
ATOM 679 O O . LEU A 1 93 ? -4.624 1.905 13.436 1.00 95.38 93 LEU A O 1
ATOM 683 N N . LEU A 1 94 ? -4.168 0.138 12.129 1.00 94.56 94 LEU A N 1
ATOM 684 C CA . LEU A 1 94 ? -5.194 -0.730 12.705 1.00 94.56 94 LEU A CA 1
ATOM 685 C C . LEU A 1 94 ? -4.907 -1.073 14.173 1.00 94.56 94 LEU A C 1
ATOM 687 O O . LEU A 1 94 ? -5.821 -1.063 15.002 1.00 94.56 94 LEU A O 1
ATOM 691 N N . GLN A 1 95 ? -3.644 -1.334 14.514 1.00 94.50 95 GLN A N 1
ATOM 692 C CA . GLN A 1 95 ? -3.219 -1.591 15.890 1.00 94.50 95 GLN A CA 1
ATOM 693 C C . GLN A 1 95 ? -3.413 -0.365 16.785 1.00 94.50 95 GLN A C 1
ATOM 695 O O . GLN A 1 95 ? -3.948 -0.501 17.886 1.00 94.50 95 GLN A O 1
ATOM 700 N N . GLY A 1 96 ? -3.060 0.833 16.307 1.00 94.00 96 GLY A N 1
ATOM 701 C CA . GLY A 1 96 ? -3.270 2.082 17.042 1.00 94.00 96 GLY A CA 1
ATOM 702 C C . GLY A 1 96 ? -4.746 2.322 17.373 1.00 94.00 96 GLY A C 1
ATOM 703 O O . GLY A 1 96 ? -5.086 2.662 18.508 1.00 94.00 96 GLY A O 1
ATOM 704 N N . ARG A 1 97 ? -5.646 2.054 16.420 1.00 92.88 97 ARG A N 1
ATOM 705 C CA . ARG A 1 97 ? -7.101 2.163 16.624 1.00 92.88 97 ARG A CA 1
ATOM 706 C C . ARG A 1 97 ? -7.642 1.151 17.637 1.00 92.88 97 ARG A C 1
ATOM 708 O O . ARG A 1 97 ? -8.481 1.512 18.464 1.00 92.88 97 ARG A O 1
ATOM 715 N N . ALA A 1 98 ? -7.165 -0.092 17.590 1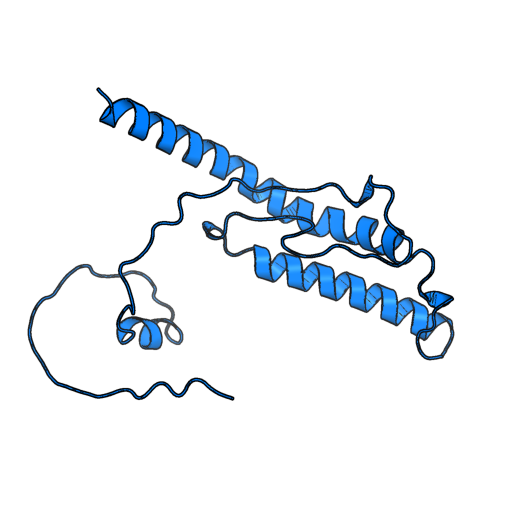.00 91.88 98 ALA A N 1
ATOM 716 C CA . ALA A 1 98 ? -7.542 -1.119 18.561 1.00 91.88 98 ALA A CA 1
ATOM 717 C C . ALA A 1 98 ? -7.064 -0.750 19.978 1.00 91.88 98 ALA A C 1
ATOM 719 O O . ALA A 1 98 ? -7.843 -0.787 20.935 1.00 91.88 98 ALA A O 1
ATOM 720 N N . ALA A 1 99 ? -5.806 -0.313 20.099 1.00 92.00 99 ALA A N 1
ATOM 721 C CA . ALA A 1 99 ? -5.197 0.091 21.363 1.00 92.00 99 ALA A CA 1
ATOM 722 C C . ALA A 1 99 ? -5.916 1.292 21.997 1.00 92.00 99 ALA A C 1
ATOM 724 O O . ALA A 1 99 ? -6.254 1.245 23.178 1.00 92.00 99 ALA A O 1
ATOM 725 N N . ALA A 1 100 ? -6.247 2.320 21.208 1.00 90.19 100 ALA A N 1
ATOM 726 C CA . ALA A 1 100 ? -6.931 3.527 21.683 1.00 90.19 100 ALA A CA 1
ATOM 727 C C . ALA A 1 100 ? -8.319 3.267 22.301 1.00 90.19 100 ALA A C 1
ATOM 729 O O . ALA A 1 100 ? -8.865 4.121 22.997 1.00 90.19 100 ALA A O 1
ATOM 730 N N . ARG A 1 101 ? -8.922 2.105 22.033 1.00 88.00 101 ARG A N 1
ATOM 731 C CA . ARG A 1 101 ? -10.245 1.720 22.547 1.00 88.00 101 ARG A CA 1
ATOM 732 C C . ARG A 1 101 ? -10.200 0.526 23.498 1.00 88.00 101 ARG A C 1
ATOM 734 O O . ARG A 1 101 ? -11.252 0.143 24.001 1.00 88.00 101 ARG A O 1
ATOM 741 N N . GLY A 1 102 ? -9.024 -0.066 23.718 1.00 90.50 102 GLY A N 1
ATOM 742 C CA . GLY A 1 102 ? -8.831 -1.199 24.624 1.00 90.50 102 GLY A CA 1
ATOM 743 C C . GLY A 1 102 ? -9.598 -2.466 24.233 1.00 90.50 102 GLY A C 1
ATOM 744 O O . GLY A 1 102 ? -9.948 -3.255 25.106 1.00 90.50 102 GLY A O 1
ATOM 745 N N . ARG A 1 103 ? -9.915 -2.658 22.945 1.00 89.12 103 ARG A N 1
ATOM 746 C CA . ARG A 1 103 ? -10.690 -3.815 22.465 1.00 89.12 103 ARG A CA 1
ATOM 747 C C . ARG A 1 103 ? -10.374 -4.166 21.013 1.00 89.12 103 ARG A C 1
ATOM 749 O O . ARG A 1 103 ? -9.781 -3.370 20.289 1.00 89.12 103 ARG A O 1
ATOM 756 N N . ALA A 1 104 ? -10.813 -5.350 20.589 1.00 89.12 104 ALA A N 1
ATOM 757 C CA . ALA A 1 104 ? -10.670 -5.811 19.211 1.00 89.12 104 ALA A CA 1
ATOM 758 C C . ALA A 1 104 ? -11.354 -4.868 18.200 1.00 89.12 104 ALA A C 1
ATOM 760 O O . ALA A 1 104 ? -12.342 -4.196 18.523 1.00 89.12 104 ALA A O 1
ATOM 761 N N . LEU A 1 105 ? -10.813 -4.861 16.975 1.00 89.88 105 LEU A N 1
ATOM 762 C CA . LEU A 1 105 ? -11.335 -4.107 15.834 1.00 89.88 105 LEU A CA 1
ATOM 763 C C . LEU A 1 105 ? -12.796 -4.467 15.552 1.00 89.88 105 LEU A C 1
ATOM 765 O O . LEU A 1 105 ? -13.160 -5.640 15.506 1.00 89.88 105 LEU A O 1
ATOM 769 N N . ASP A 1 106 ? -13.616 -3.449 15.309 1.00 91.19 106 ASP A N 1
ATOM 770 C CA . ASP A 1 106 ? -14.989 -3.605 14.845 1.00 91.19 106 ASP A CA 1
ATOM 771 C C . ASP A 1 106 ? -15.280 -2.743 13.610 1.00 91.19 106 ASP A C 1
ATOM 773 O O . ASP A 1 106 ? -14.479 -1.917 13.170 1.00 91.19 106 ASP A O 1
ATOM 777 N N . ALA A 1 107 ? -16.477 -2.912 13.055 1.00 89.62 107 ALA A N 1
ATOM 778 C CA . ALA A 1 107 ? -16.923 -2.174 11.880 1.00 89.62 107 ALA A CA 1
ATOM 779 C C . ALA A 1 107 ? -16.952 -0.643 12.086 1.00 89.62 107 ALA A C 1
ATOM 781 O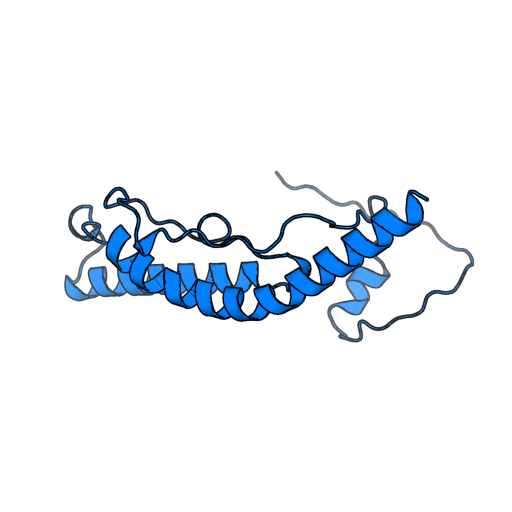 O . ALA A 1 107 ? -16.797 0.113 11.124 1.00 89.62 107 ALA A O 1
ATOM 782 N N . ALA A 1 108 ? -17.162 -0.168 13.316 1.00 89.56 108 ALA A N 1
ATOM 783 C CA . ALA A 1 108 ? -17.166 1.258 13.629 1.00 89.56 108 ALA A CA 1
ATOM 784 C C . ALA A 1 108 ? -15.748 1.848 13.598 1.00 89.56 108 ALA A C 1
ATOM 786 O O . ALA A 1 108 ? -15.568 2.982 13.158 1.00 89.56 108 ALA A O 1
ATOM 787 N N . MET A 1 109 ? -14.754 1.069 14.021 1.00 89.62 109 MET A N 1
ATOM 788 C CA . MET A 1 109 ? -13.333 1.405 13.983 1.00 89.62 109 MET A CA 1
ATOM 789 C C . MET A 1 109 ? -12.731 1.339 12.585 1.00 89.62 109 MET A C 1
ATOM 791 O O . MET A 1 109 ? -11.649 1.875 12.388 1.00 89.62 109 MET A O 1
ATOM 795 N N . LEU A 1 110 ? -13.396 0.706 11.619 1.00 91.62 110 LEU A N 1
ATOM 796 C CA . LEU A 1 110 ? -12.951 0.712 10.223 1.00 91.62 110 LEU A CA 1
ATOM 797 C C . LEU A 1 110 ? -13.372 1.974 9.461 1.00 91.62 110 LEU A C 1
ATOM 799 O O . LEU A 1 110 ? -12.958 2.153 8.321 1.00 91.62 110 LEU A O 1
ATOM 803 N N . ARG A 1 111 ? -14.170 2.858 10.076 1.00 92.62 111 ARG A N 1
ATOM 804 C CA . ARG A 1 111 ? -14.566 4.115 9.435 1.00 92.62 111 ARG A CA 1
ATOM 805 C C . ARG A 1 111 ? -13.385 5.065 9.265 1.00 92.62 111 ARG A C 1
ATOM 807 O O . ARG A 1 111 ? -12.639 5.281 10.221 1.00 92.62 111 ARG A O 1
ATOM 814 N N . GLY A 1 112 ? -13.233 5.631 8.076 1.00 91.81 112 GLY A N 1
ATOM 815 C CA . GLY A 1 112 ? -12.147 6.527 7.679 1.00 91.81 112 GLY A CA 1
ATOM 816 C C . GLY A 1 112 ? -10.809 5.832 7.430 1.00 91.81 112 GLY A C 1
ATOM 817 O O . GLY A 1 112 ? -9.839 6.502 7.085 1.00 91.81 112 GLY A O 1
ATOM 818 N N . VAL A 1 113 ? -10.729 4.503 7.593 1.00 94.06 113 VAL A N 1
ATOM 819 C CA . VAL A 1 113 ? -9.455 3.778 7.463 1.00 94.06 113 VAL A CA 1
ATOM 820 C C . VAL A 1 113 ? -8.920 3.866 6.043 1.00 94.06 113 VAL A C 1
ATOM 822 O O . VAL A 1 113 ? -7.714 4.019 5.893 1.00 94.06 113 VAL A O 1
ATOM 825 N N . SER A 1 114 ? -9.783 3.813 5.020 1.00 93.75 114 SER A N 1
ATOM 826 C CA . SER A 1 114 ? -9.340 3.949 3.629 1.00 93.75 114 SER A CA 1
ATOM 827 C C . SER A 1 114 ? -8.599 5.269 3.405 1.00 93.75 114 SER A C 1
ATOM 829 O O . SER A 1 114 ? -7.430 5.249 3.031 1.00 93.75 114 SER A O 1
ATOM 831 N N . ALA A 1 115 ? -9.226 6.404 3.721 1.00 93.00 115 ALA A N 1
ATOM 832 C CA . ALA A 1 115 ? -8.625 7.720 3.514 1.00 93.00 115 ALA A CA 1
ATOM 833 C C . ALA A 1 115 ? -7.311 7.895 4.295 1.00 93.00 115 ALA A C 1
ATOM 835 O O . ALA A 1 115 ? -6.311 8.345 3.738 1.00 93.00 115 ALA A O 1
ATOM 836 N N . GLU A 1 116 ? -7.289 7.491 5.569 1.00 94.19 116 GLU A N 1
ATOM 837 C CA . GLU A 1 116 ? -6.086 7.583 6.406 1.00 94.19 116 GLU A CA 1
ATOM 838 C C . GLU A 1 116 ? -4.951 6.699 5.889 1.00 94.19 116 GLU A C 1
ATOM 840 O O . GLU A 1 116 ? -3.803 7.135 5.818 1.00 94.19 116 GLU A O 1
ATOM 845 N N . TYR A 1 117 ? -5.261 5.464 5.499 1.00 96.12 117 TYR A N 1
ATOM 846 C CA . TYR A 1 117 ? -4.269 4.555 4.950 1.00 96.12 117 TYR A CA 1
ATOM 847 C C . TYR A 1 117 ? -3.719 5.061 3.610 1.00 96.12 117 TYR A C 1
ATOM 849 O O . TYR A 1 117 ? -2.508 5.042 3.420 1.00 96.12 117 TYR A O 1
ATOM 857 N N . GLN A 1 118 ? -4.564 5.561 2.705 1.00 94.94 118 GLN A N 1
ATOM 858 C CA . GLN A 1 118 ? -4.096 6.045 1.401 1.00 94.94 118 GLN A CA 1
ATOM 859 C C . GLN A 1 118 ? -3.220 7.294 1.521 1.00 94.94 118 GLN A C 1
ATOM 861 O O . GLN A 1 118 ? -2.237 7.422 0.791 1.00 94.94 118 GLN A O 1
ATOM 866 N N . ALA A 1 119 ? -3.500 8.164 2.496 1.00 93.38 119 ALA A N 1
ATOM 867 C CA . ALA A 1 119 ? -2.631 9.291 2.823 1.00 93.38 119 ALA A CA 1
ATOM 868 C C . ALA A 1 119 ? -1.243 8.852 3.339 1.00 93.38 119 ALA A C 1
ATOM 870 O O . ALA A 1 119 ? -0.259 9.557 3.126 1.00 93.38 119 ALA A O 1
ATOM 871 N N . LEU A 1 120 ? -1.149 7.688 3.995 1.00 94.62 120 LEU A N 1
ATOM 872 C CA . LEU A 1 120 ? 0.119 7.105 4.456 1.00 94.62 120 LEU A CA 1
ATOM 873 C C . LEU A 1 120 ? 0.851 6.329 3.353 1.00 94.62 120 LEU A C 1
ATOM 875 O O . LEU A 1 120 ? 2.076 6.392 3.266 1.00 94.62 120 LEU A O 1
ATOM 879 N N . ALA A 1 121 ? 0.116 5.591 2.522 1.00 93.50 121 ALA A N 1
ATOM 880 C CA . ALA A 1 121 ? 0.677 4.732 1.485 1.00 93.50 121 ALA A CA 1
ATOM 881 C C . ALA A 1 121 ? 1.257 5.532 0.308 1.00 93.50 121 ALA A C 1
ATOM 883 O O . ALA A 1 121 ? 2.262 5.122 -0.272 1.00 93.50 121 ALA A O 1
ATOM 884 N N . GLY A 1 122 ? 0.673 6.693 -0.012 1.00 91.62 122 GLY A N 1
ATOM 885 C CA . GLY A 1 122 ? 1.128 7.539 -1.116 1.00 91.62 122 GLY A CA 1
ATOM 886 C C . GLY A 1 122 ? 2.617 7.912 -1.031 1.00 91.62 122 GLY A C 1
ATOM 887 O O . GLY A 1 122 ? 3.382 7.538 -1.923 1.00 91.62 122 GLY A O 1
ATOM 888 N N . PRO A 1 123 ? 3.077 8.540 0.069 1.00 92.81 123 PRO A N 1
ATOM 889 C CA . PRO A 1 123 ? 4.487 8.883 0.251 1.00 92.81 123 PRO A CA 1
ATOM 890 C C . PRO A 1 123 ? 5.444 7.681 0.220 1.00 92.81 123 PRO A C 1
ATOM 892 O O . PRO A 1 123 ? 6.569 7.810 -0.259 1.00 92.81 123 PRO A O 1
ATOM 895 N N . ILE A 1 124 ? 5.012 6.510 0.707 1.00 92.81 124 ILE A N 1
ATOM 896 C CA . ILE A 1 124 ? 5.819 5.276 0.682 1.00 92.81 124 ILE A CA 1
ATOM 897 C C . ILE A 1 124 ? 6.093 4.856 -0.767 1.00 92.81 124 ILE A C 1
ATOM 899 O O . ILE A 1 124 ? 7.234 4.560 -1.126 1.00 92.81 124 ILE A O 1
ATOM 903 N N . ALA A 1 125 ? 5.061 4.876 -1.612 1.00 90.56 125 ALA A N 1
ATOM 904 C CA . ALA A 1 125 ? 5.189 4.553 -3.026 1.00 90.56 125 ALA A CA 1
ATOM 905 C C . ALA A 1 125 ? 5.978 5.623 -3.804 1.00 90.56 125 ALA A C 1
ATOM 907 O O . ALA A 1 125 ? 6.756 5.283 -4.700 1.00 90.56 125 ALA A O 1
ATOM 908 N N . ASP A 1 126 ? 5.816 6.901 -3.453 1.00 90.31 126 ASP A N 1
ATOM 909 C CA . ASP A 1 126 ? 6.421 8.024 -4.175 1.00 90.31 126 ASP A CA 1
ATOM 910 C C . ASP A 1 126 ? 7.949 8.043 -4.080 1.00 90.31 126 ASP A C 1
ATOM 912 O O . ASP A 1 126 ? 8.617 8.378 -5.059 1.00 90.31 126 ASP A O 1
ATOM 916 N N . VAL A 1 127 ? 8.524 7.644 -2.940 1.00 87.50 127 VAL A N 1
ATOM 917 C CA . VAL A 1 127 ? 9.987 7.563 -2.776 1.00 87.50 127 VAL A CA 1
ATOM 918 C C . VAL A 1 127 ? 10.596 6.632 -3.827 1.00 87.50 127 VAL A C 1
ATOM 920 O O . VAL A 1 127 ? 11.475 7.042 -4.583 1.00 87.50 127 VAL A O 1
ATOM 923 N N . SER A 1 128 ? 10.099 5.398 -3.927 1.00 84.88 128 SER A N 1
ATOM 924 C CA . SER A 1 128 ? 10.587 4.421 -4.910 1.00 84.88 128 SER A CA 1
ATOM 925 C C . SER A 1 128 ? 10.223 4.792 -6.346 1.00 84.88 128 SER A C 1
ATOM 927 O O . SER A 1 128 ? 11.010 4.569 -7.267 1.00 84.88 128 SER A O 1
ATOM 929 N N . PHE A 1 129 ? 9.048 5.387 -6.558 1.00 84.94 129 PHE A N 1
ATOM 930 C CA . PHE A 1 129 ? 8.604 5.785 -7.891 1.00 84.94 129 PHE A CA 1
ATOM 931 C C . PHE A 1 129 ? 9.494 6.886 -8.479 1.00 84.94 129 PHE A C 1
ATOM 933 O O . PHE A 1 129 ? 9.928 6.779 -9.628 1.00 84.94 129 PHE A O 1
ATOM 940 N N . ASN A 1 130 ? 9.827 7.904 -7.682 1.00 84.75 130 ASN A N 1
ATOM 941 C CA . ASN A 1 130 ? 10.675 9.015 -8.113 1.00 84.75 130 ASN A CA 1
ATOM 942 C C . ASN A 1 130 ? 12.122 8.584 -8.392 1.00 84.75 130 ASN A C 1
ATOM 944 O O . ASN A 1 130 ? 12.754 9.142 -9.287 1.00 84.75 130 ASN A O 1
ATOM 948 N N . LEU A 1 131 ? 12.633 7.573 -7.679 1.00 79.50 131 LEU A N 1
ATOM 949 C CA . LEU A 1 131 ? 13.973 7.028 -7.916 1.00 79.50 131 LEU A CA 1
ATOM 950 C C . LEU A 1 131 ? 14.090 6.315 -9.274 1.00 79.50 131 LEU A C 1
ATOM 952 O O . LEU A 1 131 ? 15.086 6.495 -9.968 1.00 79.50 131 LEU A O 1
ATOM 956 N N . ASN A 1 132 ? 13.076 5.547 -9.686 1.00 71.06 132 ASN A N 1
ATOM 957 C CA . ASN A 1 132 ? 13.177 4.695 -10.881 1.00 71.06 132 ASN A CA 1
ATOM 958 C C . ASN A 1 132 ? 12.704 5.383 -12.176 1.00 71.06 132 ASN A C 1
ATOM 960 O O . ASN A 1 132 ? 13.175 5.053 -13.265 1.00 71.06 132 ASN A O 1
ATOM 964 N N . CYS A 1 133 ? 11.783 6.352 -12.094 1.00 66.06 133 CYS A N 1
ATOM 965 C CA . CYS A 1 133 ? 11.192 6.973 -13.287 1.00 66.06 133 CYS A CA 1
ATOM 966 C C . CYS A 1 133 ? 12.197 7.710 -14.185 1.00 66.06 133 CYS A C 1
ATOM 968 O O . CYS A 1 133 ? 11.970 7.795 -15.392 1.00 66.06 133 CYS A O 1
ATOM 970 N N . GLY A 1 134 ? 13.304 8.216 -13.633 1.00 61.53 134 GLY A N 1
ATOM 971 C CA . GLY A 1 134 ? 14.352 8.869 -14.425 1.00 61.53 134 GLY A CA 1
ATOM 972 C C . GLY A 1 134 ? 15.158 7.896 -15.293 1.00 61.53 134 GLY A C 1
ATOM 973 O O . GLY A 1 134 ? 15.513 8.220 -16.425 1.00 61.53 134 GLY A O 1
ATOM 974 N N . GLU A 1 135 ? 15.424 6.687 -14.797 1.00 60.88 135 GLU A N 1
ATOM 975 C CA . GLU A 1 135 ? 16.226 5.693 -15.517 1.00 60.88 135 GLU A CA 1
ATOM 976 C C . GLU A 1 135 ? 15.415 4.944 -16.583 1.00 60.88 135 GLU A C 1
ATOM 978 O O . GLU A 1 135 ? 15.894 4.752 -17.705 1.00 60.88 135 GLU A O 1
ATOM 983 N N . ASP A 1 136 ? 14.155 4.607 -16.291 1.00 60.81 136 ASP A N 1
ATOM 984 C CA . ASP A 1 136 ? 13.282 3.894 -17.232 1.00 60.81 136 ASP A CA 1
ATOM 985 C C . ASP A 1 136 ? 13.021 4.687 -18.524 1.00 60.81 136 ASP A C 1
ATOM 987 O O . ASP A 1 136 ? 12.957 4.108 -19.615 1.00 60.81 136 ASP A O 1
ATOM 991 N N . GLN A 1 137 ? 12.927 6.021 -18.439 1.00 59.84 137 GLN A N 1
ATOM 992 C CA . GLN A 1 137 ? 12.800 6.881 -19.622 1.00 59.84 137 GLN A CA 1
ATOM 993 C C . GLN A 1 137 ? 13.996 6.721 -20.571 1.00 59.84 137 GLN A C 1
ATOM 995 O O . GLN A 1 137 ? 13.814 6.653 -21.791 1.00 59.84 137 GLN A O 1
ATOM 1000 N N . ASN A 1 138 ? 15.210 6.593 -20.030 1.00 58.72 138 ASN A N 1
ATOM 1001 C CA . ASN A 1 138 ? 16.422 6.422 -20.828 1.00 58.72 138 ASN A CA 1
ATOM 1002 C C . ASN A 1 138 ? 16.455 5.050 -21.513 1.00 58.72 138 ASN A C 1
ATOM 1004 O O . ASN A 1 138 ? 16.771 4.964 -22.703 1.00 58.72 138 ASN A O 1
ATOM 1008 N N . CYS A 1 139 ? 16.063 3.986 -20.807 1.00 54.94 139 CYS A N 1
ATOM 1009 C CA . CYS A 1 139 ? 15.987 2.636 -21.367 1.00 54.94 139 CYS A CA 1
ATOM 1010 C C . CYS A 1 139 ? 14.930 2.517 -22.475 1.00 54.94 139 CYS A C 1
ATOM 1012 O O . CYS A 1 139 ? 15.210 1.936 -23.526 1.00 54.94 139 CYS A O 1
ATOM 1014 N N . ILE A 1 140 ? 13.745 3.114 -22.298 1.00 61.28 140 ILE A N 1
ATOM 1015 C CA . ILE A 1 140 ? 12.687 3.128 -23.323 1.00 61.28 140 ILE A CA 1
ATOM 1016 C C . ILE A 1 140 ? 13.140 3.911 -24.563 1.00 61.28 140 ILE A C 1
ATOM 1018 O O . ILE A 1 140 ? 12.945 3.451 -25.692 1.00 61.28 140 ILE A O 1
ATOM 1022 N N . MET A 1 141 ? 13.783 5.069 -24.383 1.00 61.84 141 MET A N 1
ATOM 1023 C CA . MET A 1 141 ? 14.318 5.848 -25.504 1.00 61.84 141 MET A CA 1
ATOM 1024 C C . MET A 1 141 ? 15.427 5.098 -26.253 1.00 61.84 141 MET A C 1
ATOM 1026 O O . MET A 1 141 ? 15.431 5.087 -27.487 1.00 61.84 141 MET A O 1
ATOM 1030 N N . ALA A 1 142 ? 16.326 4.419 -25.535 1.00 60.12 142 ALA A N 1
ATOM 1031 C CA . ALA A 1 142 ? 17.373 3.592 -26.129 1.00 60.12 142 ALA A CA 1
ATOM 1032 C C . ALA A 1 142 ? 16.793 2.399 -26.909 1.00 60.12 142 ALA A C 1
ATOM 1034 O O . ALA A 1 142 ? 17.160 2.183 -28.065 1.00 60.12 142 ALA A O 1
ATOM 1035 N N . ALA A 1 143 ? 15.827 1.677 -26.331 1.00 60.44 143 ALA A N 1
ATOM 1036 C CA . ALA A 1 143 ? 15.138 0.570 -26.993 1.00 60.44 143 ALA A CA 1
ATOM 1037 C C . ALA A 1 143 ? 14.396 1.030 -28.259 1.00 60.44 143 ALA A C 1
ATOM 1039 O O . ALA A 1 143 ? 14.484 0.383 -29.302 1.00 60.44 143 ALA A O 1
ATOM 1040 N N . ARG A 1 144 ? 13.731 2.192 -28.221 1.00 64.50 144 ARG A N 1
ATOM 1041 C CA . ARG A 1 144 ? 13.049 2.781 -29.386 1.00 64.50 144 ARG A CA 1
ATOM 1042 C C . ARG A 1 144 ? 14.034 3.187 -30.492 1.00 64.50 144 ARG A C 1
ATOM 1044 O O . ARG A 1 144 ? 13.752 2.992 -31.678 1.00 64.50 144 ARG A O 1
ATOM 1051 N N . LYS A 1 145 ? 15.211 3.705 -30.126 1.00 62.09 145 LYS A N 1
ATOM 1052 C CA . LYS A 1 145 ? 16.299 4.019 -31.068 1.00 62.09 145 LYS A CA 1
ATOM 1053 C C . LYS A 1 145 ? 16.882 2.758 -31.719 1.00 62.09 145 LYS A C 1
ATOM 1055 O O . LYS A 1 145 ? 17.125 2.764 -32.919 1.00 62.09 145 LYS A O 1
ATOM 1060 N N . LEU A 1 146 ? 17.039 1.672 -30.962 1.00 63.69 146 LEU A N 1
ATOM 1061 C CA . LEU A 1 146 ? 17.495 0.379 -31.488 1.00 63.69 146 LEU A CA 1
ATOM 1062 C C . LEU A 1 146 ? 16.449 -0.263 -32.412 1.00 63.69 146 LEU A C 1
ATOM 1064 O O . LEU A 1 146 ? 16.777 -0.659 -33.524 1.00 63.69 146 LEU A O 1
ATOM 1068 N N . LEU A 1 147 ? 15.172 -0.277 -32.018 1.00 62.84 147 LEU A N 1
ATOM 1069 C CA . LEU A 1 147 ? 14.083 -0.833 -32.832 1.00 62.84 147 LEU A CA 1
ATOM 1070 C C . LEU A 1 147 ? 13.866 -0.065 -34.148 1.00 62.84 147 LEU A C 1
ATOM 1072 O O . LEU A 1 147 ? 13.528 -0.670 -35.160 1.00 62.84 147 LEU A O 1
ATOM 1076 N N . SER A 1 148 ? 14.098 1.251 -34.164 1.00 67.19 148 SER A N 1
ATOM 1077 C CA . SER A 1 148 ? 14.048 2.067 -35.393 1.00 67.19 148 SER A CA 1
ATOM 1078 C C . SER A 1 148 ? 15.304 1.970 -36.272 1.00 67.19 148 SER A C 1
ATOM 1080 O O . SER A 1 148 ? 15.275 2.401 -37.426 1.00 67.19 148 SER A O 1
ATOM 1082 N N . ALA A 1 149 ? 16.402 1.417 -35.751 1.00 63.03 149 ALA A N 1
ATOM 1083 C CA . ALA A 1 149 ? 17.617 1.129 -36.511 1.00 63.03 149 ALA A CA 1
ATOM 1084 C C . ALA A 1 149 ? 17.572 -0.263 -37.159 1.00 63.03 149 ALA A C 1
ATOM 1086 O O . ALA A 1 149 ? 18.065 -0.419 -38.265 1.00 63.03 149 ALA A O 1
ATOM 1087 N N . THR A 1 150 ? 16.934 -1.240 -36.510 1.00 58.97 150 THR A N 1
ATOM 1088 C CA . THR A 1 150 ? 16.765 -2.609 -37.034 1.00 58.97 150 THR A CA 1
ATOM 1089 C C . THR A 1 150 ? 15.701 -2.716 -38.137 1.00 58.97 150 THR A C 1
ATOM 1091 O O . THR A 1 150 ? 15.688 -3.688 -38.881 1.00 58.97 150 THR A O 1
ATOM 1094 N N . ASN A 1 151 ? 14.801 -1.734 -38.248 1.00 52.62 151 ASN A N 1
ATOM 1095 C CA . ASN A 1 151 ? 13.734 -1.686 -39.262 1.00 52.62 151 ASN A CA 1
ATOM 1096 C C . ASN A 1 151 ? 14.108 -0.843 -40.507 1.00 52.62 151 ASN A C 1
ATOM 1098 O O . ASN A 1 151 ? 13.223 -0.396 -41.237 1.00 52.62 151 ASN A O 1
ATOM 1102 N N . AR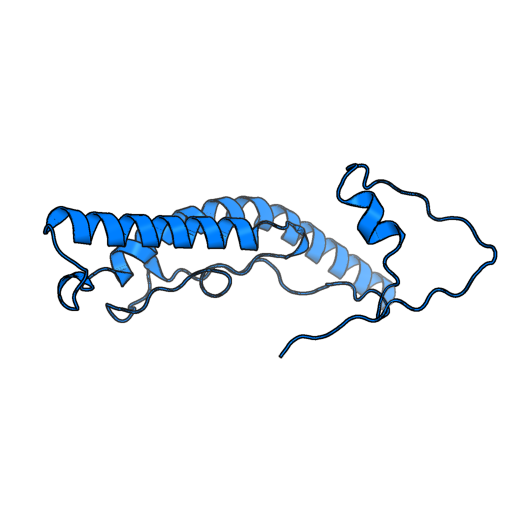G A 1 152 ? 15.406 -0.585 -40.714 1.00 42.44 152 ARG A N 1
ATOM 1103 C CA . ARG A 1 152 ? 16.005 0.042 -41.903 1.00 42.44 152 ARG A CA 1
ATOM 1104 C C . ARG A 1 152 ? 17.010 -0.914 -42.523 1.00 42.44 152 ARG A C 1
ATOM 1106 O O . ARG A 1 152 ? 17.105 -0.892 -43.766 1.00 42.44 152 ARG A O 1
#

Sequence (152 aa):
MGISIMARRKSASLGMDLHQSVTGTLGGLTVRNARPLCKPLLYCGGSNLRRLYEAADLPDRLCVSGDSLCSFNPAYGQGMTVAALEVQALQGLLQGRAAARGRALDAAMLRGVSAEYQALAGPIADVSFNLNCGEDQNCIMAARKLLSATNR

Organism: NCBI:txid381761